Protein 8EPV (pdb70)

Sequence (136 aa):
DTMAMSGKWYLKAMITDRKKPELVTPMTLTVLEGGNLKAETTLLTNGQCKEVELILEKTSEPKKYTTYGGKRVVYIEPTEVKDHYIFYCEGEQARMAKLVGRDPESNEEALENFREFLRAKGFNQEIFSPKQSDTC

Solvent-accessible surface area: 7520 Å² total; per-residue (Å²): 122,64,128,72,22,28,32,108,2,31,6,24,2,20,10,55,61,114,127,71,6,68,21,2,15,34,12,62,1,55,35,63,94,72,19,38,2,37,13,37,20,36,34,49,35,149,66,126,57,64,85,40,122,72,87,4,99,61,49,114,54,118,121,9,22,38,9,68,89,56,46,46,39,4,101,12,23,77,24,142,40,178,49,0,54,4,14,18,27,75,25,87,165,54,59,62,0,44,5,1,0,74,50,71,61,122,44,116,80,0,60,82,32,0,94,86,35,0,120,85,89,58,16,74,79,150,36,80,76,8,61,65,44,100,81,78

Foldseek 3Di:
DLVVPFAWKAFFKKDKQPQDFQEKAIWGWDQDPPRKIWIWIWTQGPNDIDIDIWIWDDDPDPQWTATPVNQKIWGWACFPDPFKIKIWMQGVHIIMITIMGPDRDDDDRSVVRVVVVCVVVVGDPPMDTHHYDNDD

InterPro domains:
  IPR000566 Lipocalin/cytosolic fatty-acid binding domain [PF00061] (32-164)
  IPR002345 Lipocalin [PTHR11430] (4-171)
  IPR002450 von Ebner's gland protein/ Bos/Can allergen [PR01175] (29-43)
  IPR002450 von Ebner's gland protein/ Bos/Can allergen [PR01175] (54-65)
  IPR002450 von Ebner's gland protein/ Bos/Can allergen [PR01175] (67-79)
  IPR002450 von Ebner's gland protein/ Bos/Can allergen [PR01175] (84-101)
  IPR002450 von Ebner's gland protein/ Bos/Can allergen [PR01175] (105-121)
  IPR002450 von Ebner's gland protein/ Bos/Can allergen [PR01175] (133-156)
  IPR012674 Calycin [G3DSA:2.40.128.20] (23-167)
  IPR012674 Calycin [SSF5081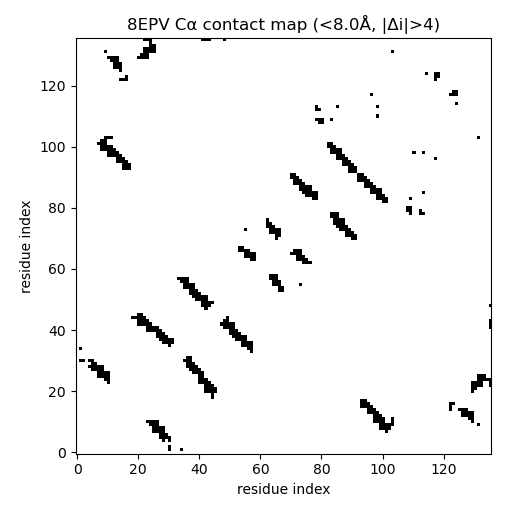4] (26-172)

Nearest PDB structures (foldseek):
  8epv-assembly1_A  TM=1.007E+00  e=1.637E-25  Felis catus
  8epu-assembly1_A  TM=9.547E-01  e=9.154E-18  Canis lupus familiaris
  3eyc-assembly4_D  TM=9.526E-01  e=5.240E-16  Homo sapiens
  3eyc-assembly3_C  TM=9.313E-01  e=3.609E-16  Homo sapiens
  7dru-assembly7_G  TM=9.479E-01  e=1.228E-15  Canis lupus familiaris

Radius of gyration: 14.19 Å; Cα contacts (8 Å, |Δi|>4): 309; chains: 1; bounding box: 36×33×37 Å

B-factor: mean 61.8, std 21.29, range [25.68, 161.58]

Secondary structure (DSSP, 8-state):
--GGG-EEEEEEEEEE-----SEE--EEEEE-GGG-EEEEEEEEETTEEEEEEEEEEE-SSTTEEEETTTTEEEEEEE-SSTTEEEEEEEE--EEEEEEEESS-S--HHHHHHHHHHHHHHT--S--B-PPB-S--

Structure (mmCIF, N/CA/C/O backbone):
data_8EPV
#
_entry.id   8EPV
#
_cell.length_a   85.871
_cell.length_b   85.871
_cell.length_c   40.056
_cell.angle_alpha   90.000
_cell.angle_beta   90.000
_cell.angle_gamma   90.000
#
_symmetry.space_group_name_H-M   'P 43 21 2'
#
loop_
_entity.id
_entity.type
_entity.pdbx_description
1 polymer 'Fel d 7 allergen'
2 non-polymer 'ACETATE ION'
3 non-polymer 1,2-ETHANEDIOL
4 non-polymer 'ZINC ION'
5 water water
#
loop_
_atom_site.group_PDB
_atom_site.id
_atom_site.type_symbol
_atom_site.label_atom_id
_atom_site.label_alt_id
_atom_site.label_comp_id
_atom_site.label_asym_id
_atom_site.label_entity_id
_atom_site.label_seq_id
_atom_site.pdbx_PDB_ins_code
_atom_site.Cartn_x
_atom_site.Cartn_y
_atom_site.Cartn_z
_atom_site.occupancy
_atom_site.B_iso_or_equiv
_atom_site.auth_seq_id
_atom_site.auth_comp_id
_atom_site.auth_asym_id
_atom_site.auth_atom_id
_atom_site.pdbx_PDB_model_num
ATOM 1 N N . ASP A 1 5 ? -12.71296 -18.09521 11.03029 1.000 71.05007 27 ASP A N 1
ATOM 2 C CA . ASP A 1 5 ? -13.77802 -19.00250 10.62309 1.000 71.52058 27 ASP A CA 1
ATOM 3 C C . ASP A 1 5 ? -13.48682 -19.49760 9.21996 1.000 71.56236 27 ASP A C 1
ATOM 4 O O . ASP A 1 5 ? -12.63840 -18.95049 8.51334 1.000 69.61208 27 ASP A O 1
ATOM 8 N N . THR A 1 6 ? -14.18784 -20.55281 8.82254 1.000 80.13374 28 THR A N 1
ATOM 9 C CA . THR A 1 6 ? -13.98657 -21.11192 7.49647 1.000 70.67532 28 THR A CA 1
ATOM 10 C C . THR A 1 6 ? -14.59847 -20.21718 6.42476 1.000 58.01938 28 THR A C 1
ATOM 11 O O . THR A 1 6 ? -13.97620 -19.97017 5.38733 1.000 55.39562 28 THR A O 1
ATOM 22 N N . MET A 1 7 ? -15.80242 -19.69343 6.67748 1.000 49.38379 29 MET A N 1
ATOM 23 C CA . MET A 1 7 ? -16.48626 -18.88770 5.67083 1.000 52.33425 29 MET A CA 1
ATOM 24 C C . MET A 1 7 ? -15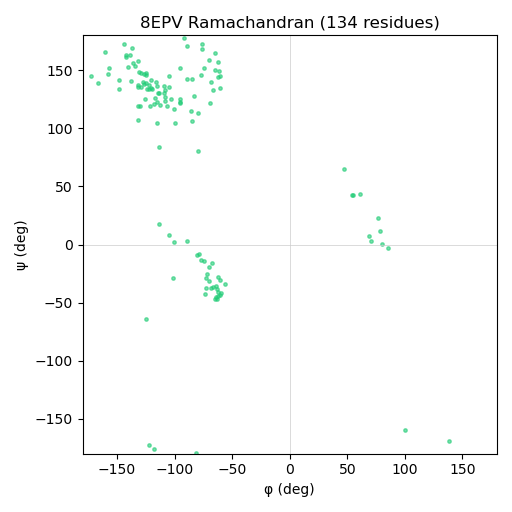.68678 -17.64857 5.29416 1.000 47.43707 29 MET A C 1
ATOM 25 O O . MET A 1 7 ? -15.75763 -17.19272 4.14715 1.000 44.10120 29 MET A O 1
ATOM 39 N N . ALA A 1 8 ? -14.90630 -17.10428 6.23959 1.000 45.47427 30 ALA A N 1
ATOM 40 C CA . ALA A 1 8 ? -14.12074 -15.90513 5.96994 1.000 50.08279 30 ALA A CA 1
ATOM 41 C C . ALA A 1 8 ? -13.19547 -16.08906 4.77936 1.000 46.54183 30 ALA A C 1
ATOM 42 O O . ALA A 1 8 ? -12.95618 -15.13810 4.02709 1.000 40.69723 30 ALA A O 1
ATOM 49 N N . MET A 1 9 ? -12.68332 -17.30497 4.59217 1.000 40.07452 31 MET A N 1
ATOM 50 C CA . MET A 1 9 ? -11.70893 -17.58587 3.55057 1.000 37.66897 31 MET A CA 1
ATOM 51 C C . MET A 1 9 ? -12.32780 -17.70518 2.16699 1.000 39.80002 31 MET A C 1
ATOM 52 O O . MET A 1 9 ? -11.58244 -17.69812 1.18351 1.000 35.65638 31 MET A O 1
ATOM 66 N N . SER A 1 10 ? -13.65184 -17.82549 2.06886 1.000 38.93159 32 SER A N 1
ATOM 67 C CA . SER A 1 10 ? -14.29062 -18.04479 0.77930 1.000 39.18305 32 SER A CA 1
ATOM 68 C C . SER A 1 10 ? -14.07749 -16.83785 -0.12998 1.000 40.61934 32 SER A C 1
ATOM 69 O O . SER A 1 10 ? -13.65445 -15.76170 0.30062 1.000 38.55439 32 SER A O 1
ATOM 77 N N . GLY A 1 11 ? -14.34127 -17.04506 -1.41478 1.000 38.95387 33 GLY A N 1
ATOM 78 C CA . GLY A 1 11 ? -14.23615 -15.99415 -2.40398 1.000 40.62166 33 GLY A CA 1
ATOM 79 C C . GLY A 1 11 ? -12.95967 -16.03696 -3.22280 1.000 39.95507 33 GLY A C 1
ATOM 80 O O . GLY A 1 11 ? -12.26051 -17.04682 -3.32113 1.000 39.62132 33 GLY A O 1
ATOM 84 N N . LYS A 1 12 ? -12.65432 -14.88196 -3.81614 1.000 37.55052 34 LYS A N 1
ATOM 85 C CA . LYS A 1 12 ? -11.59799 -14.75984 -4.80984 1.000 39.03486 34 LYS A CA 1
ATOM 86 C C . LYS A 1 12 ? -10.25265 -14.45446 -4.17275 1.000 37.10189 34 LYS A C 1
ATOM 87 O O . LYS A 1 12 ? -10.15520 -13.67932 -3.21790 1.000 34.50307 34 LYS A O 1
ATOM 106 N N . TRP A 1 13 ? -9.20288 -15.04629 -4.74336 1.000 33.57252 35 TRP A N 1
ATOM 107 C CA . TRP A 1 13 ? -7.84463 -14.83693 -4.28926 1.000 31.92616 35 TRP A CA 1
ATOM 108 C C . TRP A 1 13 ? -6.92643 -14.78186 -5.49786 1.000 32.60181 35 TRP A C 1
ATOM 109 O O . TRP A 1 13 ? -7.27704 -15.23107 -6.59258 1.000 34.95766 35 TRP A O 1
ATOM 130 N N . TYR A 1 14 ? -5.72841 -14.25556 -5.27670 1.000 33.43965 36 TYR A N 1
ATOM 131 C CA . TYR A 1 14 ? -4.69709 -14.17345 -6.29938 1.000 31.38604 36 TYR A CA 1
ATOM 132 C C . TYR A 1 14 ? -3.46361 -14.93012 -5.82809 1.000 37.06844 36 TYR A C 1
ATOM 133 O O . TYR A 1 14 ? -3.05788 -14.81989 -4.66837 1.000 34.98703 36 TYR A O 1
ATOM 151 N N . LEU A 1 15 ? -2.88701 -15.73409 -6.72337 1.000 34.10222 37 LEU A N 1
ATOM 152 C CA . LEU A 1 15 ? -1.66166 -16.47778 -6.44407 1.000 34.62502 37 LEU A CA 1
ATOM 153 C C . LEU A 1 15 ? -0.48306 -15.55155 -6.73495 1.000 39.03310 37 LEU A C 1
ATOM 154 O O . LEU A 1 15 ? -0.17287 -15.28662 -7.90018 1.000 50.78855 37 LEU A O 1
ATOM 170 N N . LYS A 1 16 ? 0.17752 -15.06327 -5.68243 1.000 35.61617 38 LYS A N 1
ATOM 171 C CA . LYS A 1 16 ? 1.11318 -13.94507 -5.81018 1.000 47.32093 38 LYS A CA 1
ATOM 172 C C . LYS A 1 16 ? 2.57927 -14.35774 -5.82208 1.000 45.43718 38 LYS A C 1
ATOM 173 O O . LYS A 1 16 ? 3.39872 -13.64963 -6.41869 1.000 45.20239 38 LYS A O 1
ATOM 192 N N . ALA A 1 17 ? 2.93994 -15.46358 -5.17418 1.000 41.81236 39 ALA A N 1
ATOM 193 C CA . ALA A 1 17 ? 4.32005 -15.92427 -5.15902 1.000 47.96016 39 ALA A CA 1
ATOM 194 C C . ALA A 1 17 ? 4.32959 -17.41323 -4.85085 1.000 50.86819 39 ALA A C 1
ATOM 195 O O . ALA A 1 17 ? 3.48119 -17.90133 -4.10124 1.000 46.15394 39 ALA A O 1
ATOM 202 N N . MET A 1 18 ? 5.30237 -18.12408 -5.44039 1.000 41.34246 40 MET A N 1
ATOM 203 C CA . MET A 1 18 ? 5.41977 -19.57004 -5.32230 1.000 57.45418 40 MET A CA 1
ATOM 204 C C . MET A 1 18 ? 6.87796 -19.98069 -5.17619 1.000 51.33073 40 MET A C 1
ATOM 205 O O . MET A 1 18 ? 7.78047 -19.32255 -5.69886 1.000 44.00079 40 MET A O 1
ATOM 219 N N . ILE A 1 19 ? 7.09865 -21.11656 -4.51820 1.000 46.70638 41 ILE A N 1
ATOM 220 C CA . ILE A 1 19 ? 8.42282 -21.71825 -4.45499 1.000 56.12554 41 ILE A CA 1
ATOM 221 C C . ILE A 1 19 ? 8.24334 -23.20026 -4.17269 1.000 59.99631 41 ILE A C 1
ATOM 222 O O . ILE A 1 19 ? 7.25483 -23.61241 -3.56100 1.000 49.30532 41 ILE A O 1
ATOM 238 N N . THR A 1 20 ? 9.20322 -23.99810 -4.63722 1.000 52.51416 42 THR A N 1
ATOM 239 C CA . THR A 1 20 ? 9.26072 -25.43205 -4.38109 1.000 69.19267 42 THR A CA 1
ATOM 240 C C . THR A 1 20 ? 10.64514 -25.78368 -3.85594 1.000 81.64786 42 THR A C 1
ATOM 241 O O . THR A 1 20 ? 11.64276 -25.16149 -4.22566 1.000 76.55838 42 THR A O 1
ATOM 252 N N . ASP A 1 21 ? 10.69593 -26.79056 -2.97985 1.000 78.62492 43 ASP A N 1
ATOM 253 C CA . ASP A 1 21 ? 11.98039 -27.21720 -2.43064 1.000 81.95159 43 ASP A CA 1
ATOM 254 C C . ASP A 1 21 ? 12.81488 -27.96314 -3.46609 1.000 86.41856 43 ASP A C 1
ATOM 255 O O . ASP A 1 21 ? 14.04893 -27.93985 -3.38989 1.000 86.16365 43 ASP A O 1
ATOM 264 N N . ARG A 1 22 ? 12.16542 -28.62840 -4.42059 1.000 90.27837 44 ARG A N 1
ATOM 265 C CA . ARG A 1 22 ? 12.85090 -29.37837 -5.47194 1.000 93.51102 44 ARG A CA 1
ATOM 266 C C . ARG A 1 22 ? 12.39391 -28.90964 -6.84970 1.000 91.83465 44 ARG A C 1
ATOM 267 O O . ARG A 1 22 ? 13.07230 -28.11956 -7.50424 1.000 89.71559 44 ARG A O 1
ATOM 271 N N . LYS A 1 27 ? 7.67991 -27.13255 -13.93186 1.000 97.61081 49 LYS A N 1
ATOM 272 C CA . LYS A 1 27 ? 6.50134 -26.62990 -14.62916 1.000 101.06890 49 LYS A CA 1
ATOM 273 C C . LYS A 1 27 ? 6.09138 -25.25993 -14.09405 1.000 97.23259 49 LYS A C 1
ATOM 274 O O . LYS A 1 27 ? 5.01872 -25.11011 -13.51038 1.000 88.11720 49 LYS A O 1
ATOM 278 N N . LYS A 1 28 ? 6.94802 -24.26876 -14.30073 1.000 95.13836 50 LYS A N 1
ATOM 279 C CA . LYS A 1 28 ? 6.66101 -22.91877 -13.83570 1.000 83.04006 50 LYS A CA 1
ATOM 280 C C . LYS A 1 28 ? 5.51735 -22.32913 -14.66003 1.000 86.48890 50 LYS A C 1
ATOM 281 O O . LYS A 1 28 ? 5.64353 -22.24825 -15.88912 1.000 95.37428 50 LYS A O 1
ATOM 285 N N . PRO A 1 29 ? 4.39564 -21.91431 -14.05835 1.000 89.76102 51 PRO A N 1
ATOM 286 C CA . PRO A 1 29 ? 3.32198 -21.32465 -14.87373 1.000 87.95548 51 PRO A CA 1
ATOM 287 C C . PRO A 1 29 ? 3.74328 -19.99763 -15.48816 1.000 75.37318 51 PRO A C 1
ATOM 288 O O . PRO A 1 29 ? 4.28452 -19.12143 -14.81062 1.000 69.24855 51 PRO A O 1
ATOM 299 N N . GLU A 1 30 ? 3.47541 -19.85285 -16.78400 1.000 80.93063 52 GLU A N 1
ATOM 300 C CA . GLU A 1 30 ? 3.69268 -18.58088 -17.45330 1.000 81.72799 52 GLU A CA 1
ATOM 301 C C . GLU A 1 30 ? 2.58464 -17.57409 -17.17270 1.000 76.77118 52 GLU A C 1
ATOM 302 O O . GLU A 1 30 ? 2.72512 -16.40911 -17.55693 1.000 74.23238 52 GLU A O 1
ATOM 306 N N . LEU A 1 31 ? 1.50015 -17.99626 -16.52694 1.000 78.15724 53 LEU A N 1
ATOM 307 C CA . LEU A 1 31 ? 0.34612 -17.13850 -16.26730 1.000 70.79791 53 LEU A CA 1
ATOM 308 C C . LEU A 1 31 ? -0.61212 -17.88660 -15.35559 1.000 85.67943 53 LEU A C 1
ATOM 309 O O . LEU A 1 31 ? -0.74491 -19.10865 -15.46136 1.000 81.81128 53 LEU A O 1
ATOM 313 N N . VAL A 1 32 ? -1.27970 -17.14965 -14.46124 1.000 54.49122 54 VAL A N 1
ATOM 314 C CA . VAL A 1 32 ? -2.24597 -17.72476 -13.52855 1.000 54.41872 54 VAL A CA 1
ATOM 315 C C . VAL A 1 32 ? -3.46812 -16.81802 -13.44386 1.000 63.07837 54 VAL A C 1
ATOM 316 O O . VAL A 1 32 ? -3.34641 -15.58800 -13.45509 1.000 57.06857 54 VAL A O 1
ATOM 329 N N . THR A 1 33 ? -4.64393 -17.42828 -13.36403 1.000 54.96748 55 THR A N 1
ATOM 330 C CA . THR A 1 33 ? -5.89795 -16.71654 -13.15330 1.000 55.03197 55 THR A CA 1
ATOM 331 C C . THR A 1 33 ? -6.15502 -16.57742 -11.66215 1.000 49.26250 55 THR A C 1
ATOM 332 O O . THR A 1 33 ? -5.41836 -17.13016 -10.84056 1.000 52.69857 55 THR A O 1
ATOM 343 N N . PRO A 1 34 ? -7.15594 -15.79160 -11.25659 1.000 43.78604 56 PRO A N 1
ATOM 344 C CA . PRO A 1 34 ? -7.49603 -15.73951 -9.83538 1.000 55.74004 56 PRO A CA 1
ATOM 345 C C . PRO A 1 34 ? -7.94340 -17.10955 -9.35193 1.000 51.75008 56 PRO A C 1
ATOM 346 O O . PRO A 1 34 ? -8.33972 -17.98174 -10.14757 1.000 43.51050 56 PRO A O 1
ATOM 357 N N . MET A 1 35 ? -7.82651 -17.32337 -8.04498 1.000 43.20277 57 MET A N 1
ATOM 358 C CA . MET A 1 35 ? -8.24581 -18.56239 -7.40056 1.000 44.58106 57 MET A CA 1
ATOM 359 C C . MET A 1 35 ? -9.55538 -18.31160 -6.65274 1.000 45.93615 57 MET A C 1
ATOM 360 O O . MET A 1 35 ? -9.68813 -17.31854 -5.91977 1.000 45.72323 57 MET A O 1
ATOM 374 N N . THR A 1 36 ? -10.49726 -19.22983 -6.79102 1.000 38.85911 58 THR A N 1
ATOM 375 C CA . THR A 1 36 ? -11.71576 -19.17001 -6.00323 1.000 49.93401 58 THR A CA 1
ATOM 376 C C . THR A 1 36 ? -11.72784 -20.28289 -4.96809 1.000 40.87965 58 THR A C 1
ATOM 377 O O . THR A 1 36 ? -11.46078 -21.44787 -5.28313 1.000 41.53501 58 THR A O 1
ATOM 388 N N . LEU A 1 37 ? -12.00312 -19.89981 -3.72996 1.000 39.57020 59 LEU A N 1
ATOM 389 C CA . LEU A 1 37 ? -12.18321 -20.86772 -2.65573 1.000 39.61682 59 LEU A CA 1
ATOM 390 C C . LEU A 1 37 ? -13.65996 -20.91201 -2.28877 1.000 38.81429 59 LEU A C 1
ATOM 391 O O . LEU A 1 37 ? -14.25498 -19.87911 -1.96050 1.000 47.69460 59 LEU A O 1
ATOM 407 N N . THR A 1 38 ? -14.24673 -22.10315 -2.35424 1.000 40.55390 60 THR A N 1
ATOM 408 C CA . THR A 1 38 ? -15.62943 -22.33342 -1.97132 1.000 39.67331 60 THR A CA 1
ATOM 409 C C . THR A 1 38 ? -15.65043 -23.23228 -0.74520 1.000 44.12844 60 THR A C 1
ATOM 410 O O . THR A 1 38 ? -14.97418 -24.26512 -0.71751 1.000 40.82869 60 THR A O 1
ATOM 421 N N . VAL A 1 39 ? -16.40687 -22.82833 0.26825 1.000 38.74174 61 VAL A N 1
ATOM 422 C CA . VAL A 1 39 ? -16.54990 -23.61122 1.49043 1.000 46.45418 61 VAL A CA 1
ATOM 423 C C . VAL A 1 39 ? -17.66181 -24.62649 1.27527 1.000 48.39564 61 VAL A C 1
ATOM 424 O O . VAL A 1 39 ? -18.82900 -24.25778 1.10499 1.000 44.66932 61 VAL A O 1
ATOM 437 N N . LEU A 1 40 ? -17.30251 -25.90541 1.29119 1.000 42.53262 62 LEU A N 1
ATOM 438 C CA . LEU A 1 40 ? -18.26238 -26.97765 1.10894 1.000 48.13794 62 LEU A CA 1
ATOM 439 C C . LEU A 1 40 ? -18.79240 -27.42461 2.46834 1.000 58.89966 62 LEU A C 1
ATOM 440 O O . LEU A 1 40 ? -18.37583 -26.93039 3.51701 1.000 51.79982 62 LEU A O 1
ATOM 456 N N . GLU A 1 41 ? -19.72320 -28.37382 2.44206 1.000 59.28599 63 GLU A N 1
ATOM 457 C CA . GLU A 1 41 ? -20.30728 -28.88281 3.67550 1.000 60.50095 63 GLU A CA 1
ATOM 458 C C . GLU A 1 41 ? -19.22658 -29.53446 4.52787 1.000 60.33847 63 GLU A C 1
ATOM 459 O O . GLU A 1 41 ? -18.28278 -30.13831 4.00933 1.000 61.97579 63 GLU A O 1
ATOM 463 N N . GLY A 1 42 ? -19.34977 -29.38233 5.84394 1.000 61.00785 64 GLY A N 1
ATOM 464 C CA . GLY A 1 42 ? -18.39304 -29.95901 6.76539 1.000 63.49706 64 GLY A CA 1
ATOM 465 C C . GLY A 1 42 ? -17.08211 -29.21369 6.91345 1.000 63.74109 64 GLY A C 1
ATOM 466 O O . GLY A 1 42 ? -16.14660 -29.75841 7.51390 1.000 67.91415 64 GLY A O 1
ATOM 470 N N . GLY A 1 43 ? -16.97472 -27.99273 6.39323 1.000 61.12124 65 GLY A N 1
ATOM 471 C CA . GLY A 1 43 ? -15.75384 -27.22444 6.49035 1.000 55.78670 65 GLY A CA 1
ATOM 472 C C . GLY A 1 43 ? -14.73047 -27.50933 5.41672 1.000 52.84709 65 GLY A C 1
ATOM 473 O O . GLY A 1 43 ? -13.67262 -26.86810 5.39896 1.000 57.97511 65 GLY A O 1
ATOM 477 N N . ASN A 1 44 ? -15.00783 -28.45550 4.52701 1.000 51.50866 66 ASN A N 1
ATOM 478 C CA . ASN A 1 44 ? -14.09447 -28.73643 3.43545 1.000 55.39428 66 ASN A CA 1
ATOM 479 C C . ASN A 1 44 ? -14.11538 -27.58255 2.43733 1.000 48.26206 66 ASN A C 1
ATOM 480 O O . ASN A 1 44 ? -15.06760 -26.79977 2.36785 1.000 42.59156 66 ASN A O 1
ATOM 491 N N . LEU A 1 45 ? -13.04191 -27.49740 1.65262 1.000 41.19658 67 LEU A N 1
ATOM 492 C CA . LEU A 1 45 ? -12.79375 -26.39245 0.74333 1.000 43.09176 67 LEU A CA 1
ATOM 493 C C . LEU A 1 45 ? -12.58355 -26.91257 -0.67175 1.000 52.19788 67 LEU A C 1
ATOM 494 O O . LEU A 1 45 ? -12.03443 -27.99747 -0.87497 1.000 53.08712 67 LEU A O 1
ATOM 510 N N . LYS A 1 46 ? -13.03636 -26.12279 -1.64555 1.000 45.36536 68 LYS A N 1
ATOM 511 C CA . LYS A 1 46 ? -12.78122 -26.36390 -3.05668 1.000 43.57248 68 LYS A CA 1
ATOM 512 C C . LYS A 1 46 ? -11.96783 -25.19778 -3.59535 1.000 53.34453 68 LYS A C 1
ATOM 513 O O . LYS A 1 46 ? -12.37900 -24.04486 -3.44922 1.000 37.86925 68 LYS A O 1
ATOM 526 N N . ALA A 1 47 ? -10.83517 -25.49860 -4.22205 1.000 42.38199 69 ALA A N 1
ATOM 527 C CA . ALA A 1 47 ? -9.95178 -24.49547 -4.80274 1.000 49.21019 69 ALA A CA 1
ATOM 528 C C . ALA A 1 47 ? -9.92271 -24.68664 -6.31474 1.000 51.58177 69 ALA A C 1
ATOM 529 O O . ALA A 1 47 ? -9.58578 -25.77162 -6.79683 1.000 55.20362 69 ALA A O 1
ATOM 536 N N . GLU A 1 48 ? -10.28343 -23.62881 -7.04563 1.000 45.59156 70 GLU A N 1
ATOM 537 C CA . GLU A 1 48 ? -10.32937 -23.61899 -8.50060 1.000 52.40701 70 GLU A CA 1
ATOM 538 C C . GLU A 1 48 ? -9.41795 -22.51585 -9.01333 1.000 46.92673 70 GLU A C 1
ATOM 539 O O . GLU A 1 48 ? -9.47889 -21.38680 -8.51342 1.000 41.47546 70 GLU A O 1
ATOM 546 N N . THR A 1 49 ? -8.59853 -22.82978 -10.01382 1.000 55.57465 71 THR A N 1
ATOM 547 C CA . THR A 1 49 ? -7.74918 -21.84467 -10.67449 1.000 57.49291 71 THR A CA 1
ATOM 548 C C . THR A 1 49 ? -7.35293 -22.41974 -12.02768 1.000 66.22328 71 THR A C 1
ATOM 549 O O . THR A 1 49 ? -7.51082 -23.61580 -12.28043 1.000 55.38464 71 THR A O 1
ATOM 560 N N . THR A 1 50 ? -6.83269 -21.55172 -12.89712 1.000 52.87425 72 THR A N 1
ATOM 561 C CA . THR A 1 50 ? -6.35345 -21.95677 -14.21238 1.000 66.60016 72 THR A CA 1
ATOM 562 C C . THR A 1 50 ? -4.92569 -21.46847 -14.41036 1.000 68.20698 72 THR A C 1
ATOM 563 O O . THR A 1 50 ? -4.59173 -20.32836 -14.07572 1.000 64.48494 72 THR A O 1
ATOM 574 N N . LEU A 1 51 ? -4.09587 -22.32635 -14.99380 1.000 71.11776 73 LEU A N 1
ATOM 575 C CA . LEU A 1 51 ? -2.67503 -22.05805 -15.14775 1.000 66.64901 73 LEU A CA 1
ATOM 576 C C . LEU A 1 51 ? -2.27392 -22.28013 -16.59699 1.000 74.50299 73 LEU A C 1
ATOM 577 O O . LEU A 1 51 ? -2.68310 -23.26730 -17.21660 1.000 74.99690 73 LEU A O 1
ATOM 593 N N . LEU A 1 52 ? -1.47748 -21.35401 -17.13161 1.000 71.00479 74 LEU A N 1
ATOM 594 C CA . LEU A 1 52 ? -0.92633 -21.47605 -18.48096 1.000 84.39575 74 LEU A CA 1
ATOM 595 C C . LEU A 1 52 ? 0.50587 -21.98171 -18.35382 1.000 100.79535 74 LEU A C 1
ATOM 596 O O . LEU A 1 52 ? 1.41294 -21.23146 -17.98750 1.000 98.23303 74 LEU A O 1
ATOM 612 N N . THR A 1 53 ? 0.69396 -23.26470 -18.66179 1.000 82.81456 75 THR A N 1
ATOM 613 C CA . THR A 1 53 ? 2.00208 -23.90041 -18.70757 1.000 93.24656 75 THR A CA 1
ATOM 614 C C . THR A 1 53 ? 2.18132 -24.52153 -20.08861 1.000 98.00982 75 THR A C 1
ATOM 615 O O . THR A 1 53 ? 1.27415 -25.19380 -20.58494 1.000 100.62101 75 THR A O 1
ATO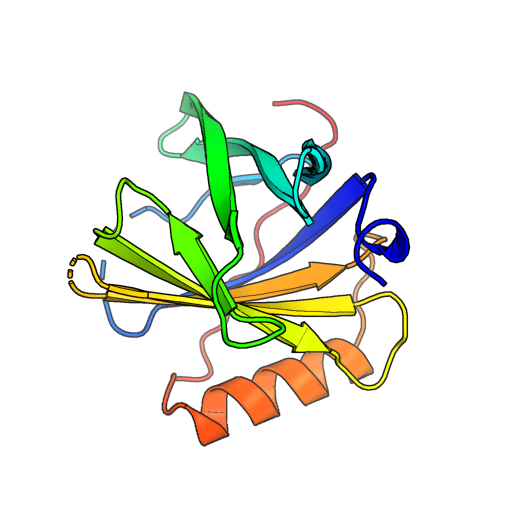M 626 N N . ASN A 1 54 ? 3.34988 -24.29634 -20.69539 1.000 108.36757 76 ASN A N 1
ATOM 627 C CA . ASN A 1 54 ? 3.66814 -24.83143 -22.02454 1.000 111.96130 76 ASN A CA 1
ATOM 628 C C . ASN A 1 54 ? 2.61238 -24.42679 -23.04990 1.000 107.99283 76 ASN A C 1
ATOM 629 O O . ASN A 1 54 ? 2.16303 -25.22699 -23.87851 1.000 108.84780 76 ASN A O 1
ATOM 640 N N . GLY A 1 55 ? 2.18914 -23.16488 -22.98078 1.000 116.20713 77 GLY A N 1
ATOM 641 C CA . GLY A 1 55 ? 1.22641 -22.61221 -23.91422 1.000 106.80984 77 GLY A CA 1
ATOM 642 C C . GLY A 1 55 ? -0.18738 -23.13451 -23.77424 1.000 103.54676 77 GLY A C 1
ATOM 643 O O . GLY A 1 55 ? -1.05899 -22.73280 -24.56672 1.000 93.04099 77 GLY A O 1
ATOM 647 N N . GLN A 1 56 ? -0.45655 -23.99646 -22.79996 1.000 102.84386 78 GLN A N 1
ATOM 648 C CA . GLN A 1 56 ? -1.74329 -24.65573 -22.62605 1.000 103.81503 78 GLN A CA 1
ATOM 649 C C . GLN A 1 56 ? -2.40556 -24.19172 -21.33267 1.000 98.40271 78 GLN A C 1
ATOM 650 O O . GLN A 1 56 ? -1.77886 -24.22345 -20.26808 1.000 94.62709 78 GLN A O 1
ATOM 664 N N . CYS A 1 57 ? -3.67471 -23.78602 -21.41990 1.000 101.14660 79 CYS A N 1
ATOM 665 C CA . CYS A 1 57 ? -4.46003 -23.41006 -20.24544 1.000 100.28683 79 CYS A CA 1
ATOM 666 C C . CYS A 1 57 ? -4.94630 -24.68509 -19.56497 1.000 93.60458 79 CYS A C 1
ATOM 667 O O . CYS A 1 57 ? -5.76251 -25.41534 -20.13935 1.000 94.63470 79 CYS A O 1
ATOM 674 N N . LYS A 1 58 ? -4.45445 -24.96383 -18.35425 1.000 89.62367 80 LYS A N 1
ATOM 675 C CA . LYS A 1 58 ? -4.82171 -26.15783 -17.62287 1.000 84.79091 80 LYS A CA 1
ATOM 676 C C . LYS A 1 58 ? -5.62301 -25.77787 -16.41440 1.000 81.57928 80 LYS A C 1
ATOM 677 O O . LYS A 1 58 ? -5.14762 -25.04566 -15.55779 1.000 78.83787 80 LYS A O 1
ATOM 684 N N . GLU A 1 59 ? -6.85085 -26.27014 -16.33954 1.000 78.56817 81 GLU A N 1
ATOM 685 C CA . GLU A 1 59 ? -7.65814 -26.01818 -15.15605 1.000 68.54459 81 GLU A CA 1
ATOM 686 C C . GLU A 1 59 ? -7.21719 -26.91994 -14.00823 1.000 74.63839 81 GLU A C 1
ATOM 687 O O . GLU A 1 59 ? -6.79607 -28.06287 -14.21336 1.000 78.70470 81 GLU A O 1
ATOM 691 N N . VAL A 1 60 ? -7.31253 -26.38482 -12.79623 1.000 57.66079 82 VAL A N 1
ATOM 692 C CA . VAL A 1 60 ? -6.90058 -27.07658 -11.58341 1.000 63.99349 82 VAL A CA 1
ATOM 693 C C . VAL A 1 60 ? -8.02196 -26.94772 -10.56770 1.000 68.22814 82 VAL A C 1
ATOM 694 O O . VAL A 1 60 ? -8.37495 -25.83075 -10.16861 1.000 63.66635 82 VAL A O 1
ATOM 707 N N . GLU A 1 61 ? -8.57242 -28.08179 -10.14321 1.000 57.59950 83 GLU A N 1
ATOM 708 C CA . GLU A 1 61 ? -9.66279 -28.11492 -9.17650 1.000 59.44438 83 GLU A CA 1
ATOM 709 C C . GLU A 1 61 ? -9.27786 -29.10171 -8.08563 1.000 56.45836 83 GLU A C 1
ATOM 710 O O . GLU A 1 61 ? -9.03077 -30.27968 -8.36465 1.000 64.76655 83 GLU A O 1
ATOM 722 N N . LEU A 1 62 ? -9.18417 -28.60054 -6.85675 1.000 52.68917 84 LEU A N 1
ATOM 723 C CA . LEU A 1 62 ? -8.71526 -29.35630 -5.70996 1.000 53.53741 84 LEU A CA 1
ATOM 724 C C . LEU A 1 62 ? -9.75856 -29.30340 -4.61029 1.000 59.22693 84 LEU A C 1
ATOM 725 O O . LEU A 1 62 ? -10.34063 -28.24350 -4.35604 1.000 51.84467 84 LEU A O 1
ATOM 741 N N . ILE A 1 63 ? -9.97288 -30.43837 -3.95302 1.000 43.94963 85 ILE A N 1
ATOM 742 C CA . ILE A 1 63 ? -10.79308 -30.51841 -2.75248 1.000 51.43705 85 ILE A CA 1
ATOM 743 C C . ILE A 1 63 ? -9.86526 -30.71906 -1.56305 1.000 57.02937 85 ILE A C 1
ATOM 744 O O . ILE A 1 63 ? -9.15998 -31.73089 -1.48039 1.000 56.74967 85 ILE A O 1
ATOM 760 N N . LEU A 1 64 ? -9.90287 -29.77396 -0.63314 1.000 52.95064 86 LEU A N 1
ATOM 761 C CA . LEU A 1 64 ? -9.11107 -29.82963 0.58635 1.000 50.26027 86 LEU A CA 1
ATOM 762 C C . LEU A 1 64 ? -10.02424 -30.29571 1.70900 1.000 49.34633 86 LEU A C 1
ATOM 763 O O . LEU A 1 64 ? -10.97816 -29.59788 2.06953 1.000 48.59052 86 LEU A O 1
ATOM 779 N N . GLU A 1 65 ? -9.71961 -31.45457 2.26394 1.000 53.49160 87 GLU A N 1
ATOM 780 C CA . GLU A 1 65 ? -10.58184 -32.11665 3.22858 1.000 52.25612 87 GLU A CA 1
ATOM 781 C C . GLU A 1 65 ? -10.12401 -31.75838 4.63524 1.000 55.22720 87 GLU A C 1
ATOM 782 O O . GLU A 1 65 ? -8.96972 -32.00108 4.99652 1.000 54.90897 87 GLU A O 1
ATOM 794 N N . LYS A 1 66 ? -11.03563 -31.18250 5.41976 1.000 55.36040 88 LYS A N 1
ATOM 795 C CA . LYS A 1 66 ? -10.72982 -30.81326 6.79452 1.000 58.64652 88 LYS A CA 1
ATOM 796 C C . LYS A 1 66 ? -10.33402 -32.04008 7.60541 1.000 67.31535 88 LYS A C 1
ATOM 797 O O . LYS A 1 66 ? -10.84192 -33.14222 7.37787 1.000 75.45937 88 LYS A O 1
ATOM 804 N N . THR A 1 67 ? -9.40146 -31.84775 8.53278 1.000 68.02171 89 THR A N 1
ATOM 805 C CA . THR A 1 67 ? -8.91164 -32.88454 9.42759 1.000 74.86700 89 THR A CA 1
ATOM 806 C C . THR A 1 67 ? -9.22280 -32.49343 10.86774 1.000 77.76275 89 THR A C 1
ATOM 807 O O . THR A 1 67 ? -9.84486 -31.46254 11.13602 1.000 67.05634 89 THR A O 1
ATOM 818 N N . SER A 1 68 ? -8.74901 -33.32622 11.79854 1.000 71.55303 90 SER A N 1
ATOM 819 C CA . SER A 1 68 ? -8.88415 -33.03808 13.21859 1.000 77.29263 90 SER A CA 1
ATOM 820 C C . SER A 1 68 ? -8.00312 -31.87882 13.66688 1.000 76.46492 90 SER A C 1
ATOM 821 O O . SER A 1 68 ? -8.26457 -31.29576 14.72598 1.000 80.63633 90 SER A O 1
ATOM 825 N N . GLU A 1 69 ? -6.96570 -31.53368 12.89617 1.000 74.44268 91 GLU A N 1
ATOM 826 C CA . GLU A 1 69 ? -6.08374 -30.41944 13.22746 1.000 73.62031 91 GLU A CA 1
ATOM 827 C C . GLU A 1 69 ? -6.53149 -29.16763 12.50560 1.000 73.24673 91 GLU A C 1
ATOM 828 O O . GLU A 1 69 ? -6.60130 -29.18579 11.25965 1.000 64.33886 91 GLU A O 1
ATOM 832 N N . PRO A 1 70 ? -6.85630 -28.06362 13.19068 1.000 78.86013 92 PRO A N 1
ATOM 833 C CA . PRO A 1 70 ? -7.26104 -26.85280 12.46880 1.000 69.73920 92 PRO A CA 1
ATOM 834 C C . PRO A 1 70 ? -6.15174 -26.34765 11.56102 1.000 65.41778 92 PRO A C 1
ATOM 835 O O . PRO A 1 70 ? -4.96553 -26.55435 11.81927 1.000 60.32639 92 PRO A O 1
ATOM 846 N N . LYS A 1 71 ? -6.56560 -25.71488 10.46321 1.000 56.18564 93 LYS A N 1
ATOM 847 C CA . LYS A 1 71 ? -5.69739 -25.13680 9.44458 1.000 64.47060 93 LYS A CA 1
ATOM 848 C C . LYS A 1 71 ? -4.94868 -26.18773 8.63422 1.000 57.74318 93 LYS A C 1
ATOM 849 O O . LYS A 1 71 ? -4.08128 -25.82763 7.82761 1.000 45.50373 93 LYS A O 1
ATOM 868 N N . LYS A 1 72 ? -5.26926 -27.46978 8.82558 1.000 60.42056 94 LYS A N 1
ATOM 869 C CA . LYS A 1 72 ? -4.61444 -28.58471 8.15429 1.000 51.91719 94 LYS A CA 1
ATOM 870 C C . LYS A 1 72 ? -5.65280 -29.34004 7.34105 1.000 56.70024 94 LYS A C 1
ATOM 871 O O . LYS A 1 72 ? -6.75442 -29.61124 7.83080 1.000 57.83104 94 LYS A O 1
ATOM 875 N N . TYR A 1 73 ? -5.30053 -29.65811 6.09786 1.000 49.98055 95 TYR A N 1
ATOM 876 C CA . TYR A 1 73 ? -6.20100 -30.30343 5.15952 1.000 54.65935 95 TYR A CA 1
ATOM 877 C C . TYR A 1 73 ? -5.42825 -31.36934 4.39815 1.000 59.34302 95 TYR A C 1
ATOM 878 O O . TYR A 1 73 ? -4.19426 -31.37107 4.37735 1.000 58.94284 95 TYR A O 1
ATOM 896 N N . THR A 1 74 ? -6.17445 -32.27459 3.77174 1.000 55.20252 96 THR A N 1
ATOM 897 C CA . THR A 1 74 ? -5.61178 -33.30056 2.90550 1.000 58.55529 96 THR A CA 1
ATOM 898 C C . THR A 1 74 ? -6.30367 -33.23588 1.55094 1.000 52.23895 96 THR A C 1
ATOM 899 O O . THR A 1 74 ? -7.48781 -32.90116 1.45667 1.000 54.93216 96 THR A O 1
ATOM 910 N N . THR A 1 75 ? -5.54528 -33.54583 0.50248 1.000 55.22674 97 THR A N 1
ATOM 911 C CA . THR A 1 75 ? -6.04917 -33.51911 -0.86319 1.000 63.25838 97 THR A CA 1
ATOM 912 C C . THR A 1 75 ? -5.40242 -34.65706 -1.65048 1.000 70.17681 97 THR A C 1
ATOM 913 O O . THR A 1 75 ? -4.49695 -35.33880 -1.16498 1.000 66.37356 97 THR A O 1
ATOM 924 N N . TYR A 1 76 ? -5.88718 -34.85232 -2.88014 1.000 76.03958 98 TYR A N 1
ATOM 925 C CA . TYR A 1 76 ? -5.46548 -35.96332 -3.74128 1.000 76.52847 98 TYR A CA 1
ATOM 926 C C . TYR A 1 76 ? -5.62871 -37.30327 -3.02102 1.000 71.38498 98 TYR A C 1
ATOM 927 O O . TYR A 1 76 ? -4.76555 -38.18209 -3.08447 1.000 72.73980 98 TYR A O 1
ATOM 931 N N . GLY A 1 77 ? -6.75423 -37.45645 -2.33027 1.000 68.11783 99 GLY A N 1
ATOM 932 C CA . GLY A 1 77 ? -7.03850 -38.70343 -1.63993 1.000 76.27364 99 GLY A CA 1
ATOM 933 C C . GLY A 1 77 ? -6.01973 -39.04007 -0.57455 1.000 75.75060 99 GLY A C 1
ATOM 934 O O . GLY A 1 77 ? -5.58740 -40.19396 -0.47270 1.000 77.54039 99 GLY A O 1
ATOM 938 N N . GLY A 1 78 ? -5.61344 -38.04888 0.21606 1.000 72.87760 100 GLY A N 1
ATOM 939 C CA . GLY A 1 78 ? -4.62473 -38.25654 1.25045 1.000 76.03615 100 GLY A CA 1
ATOM 940 C C . GLY A 1 78 ? -3.19103 -38.28127 0.77352 1.000 61.82215 100 GLY A C 1
ATOM 941 O O . GLY A 1 78 ? -2.28545 -38.46196 1.59796 1.000 65.39253 100 GLY A O 1
ATOM 945 N N . LYS A 1 79 ? -2.95191 -38.10037 -0.52766 1.000 74.38827 101 LYS A N 1
ATOM 946 C CA . LYS A 1 79 ? -1.58725 -38.10212 -1.04254 1.000 72.51435 101 LYS A CA 1
ATOM 947 C C . LYS A 1 79 ? -0.82128 -36.84790 -0.65219 1.000 79.41046 101 LYS A C 1
ATOM 948 O O . LYS A 1 79 ? 0.41277 -36.87961 -0.59398 1.000 77.93233 101 LYS A O 1
ATOM 952 N N . ARG A 1 80 ? -1.52236 -35.74003 -0.39086 1.000 71.29047 102 ARG A N 1
ATOM 953 C CA . ARG A 1 80 ? -0.91342 -34.46485 -0.04441 1.000 62.44031 102 ARG A CA 1
ATOM 954 C C . ARG A 1 80 ? -1.58275 -33.89685 1.19796 1.000 65.96467 102 ARG A C 1
ATOM 955 O O . ARG A 1 80 ? -2.77354 -34.12209 1.43375 1.000 54.70611 102 ARG A O 1
ATOM 965 N N . VAL A 1 81 ? -0.80440 -33.15958 1.98736 1.000 54.37551 103 VAL A N 1
ATOM 966 C CA . VAL A 1 81 ? -1.30985 -32.38656 3.11460 1.000 58.45914 103 VAL A CA 1
ATOM 967 C C . VAL A 1 81 ? -1.05737 -30.91554 2.81826 1.000 58.92096 103 VAL A C 1
ATOM 968 O O . VAL A 1 81 ? -0.00581 -30.55537 2.27153 1.000 56.46513 103 VAL A O 1
ATOM 981 N N . VAL A 1 82 ? -2.02735 -30.07572 3.15779 1.000 56.23394 104 VAL A N 1
ATOM 982 C CA . VAL A 1 82 ? -1.97284 -28.64574 2.89258 1.000 46.27918 104 VAL A CA 1
ATOM 983 C C . VAL A 1 82 ? -2.21015 -27.92864 4.20865 1.000 45.73714 104 VAL A C 1
ATOM 984 O O . VAL A 1 82 ? -3.19664 -28.20478 4.89832 1.000 50.77702 104 VAL A O 1
ATOM 997 N N . TYR A 1 83 ? -1.28211 -27.04838 4.57494 1.000 42.24843 105 TYR A N 1
ATOM 998 C CA . TYR A 1 83 ? -1.42757 -26.16528 5.71693 1.000 44.70624 105 TYR A CA 1
ATOM 999 C C . TYR A 1 83 ? -1.73321 -24.75741 5.22796 1.000 44.72764 105 TYR A C 1
ATOM 1000 O O . TYR A 1 83 ? -1.22398 -24.33141 4.18558 1.000 35.98085 105 TYR A O 1
ATOM 1018 N N . ILE A 1 84 ? -2.56189 -24.04050 5.98042 1.000 42.29497 106 ILE A N 1
ATOM 1019 C CA . ILE A 1 84 ? -2.92039 -22.65762 5.68848 1.000 42.36595 106 ILE A CA 1
ATOM 1020 C C . ILE A 1 84 ? -2.51379 -21.83638 6.90512 1.000 48.66558 106 ILE A C 1
ATOM 1021 O O . ILE A 1 84 ? -3.01402 -22.07536 8.01047 1.000 43.59989 106 ILE A O 1
ATOM 1037 N N . GLU A 1 85 ? -1.61314 -20.87020 6.69842 1.000 33.39173 107 GLU A N 1
ATOM 1038 C CA . GLU A 1 85 ? -1.06564 -20.03995 7.76397 1.000 35.64484 107 GLU A CA 1
ATOM 1039 C C . GLU A 1 85 ? -1.34116 -18.56905 7.47697 1.000 37.87804 107 GLU A C 1
ATOM 1040 O O . GLU A 1 85 ? -1.20100 -18.12815 6.33183 1.000 30.69697 107 GLU A O 1
ATOM 1044 N N . PRO A 1 86 ? -1.74269 -17.77902 8.47814 1.000 32.49597 108 PRO A N 1
ATOM 1045 C CA . PRO A 1 86 ? -1.94917 -16.34810 8.23810 1.000 38.38896 108 PRO A CA 1
ATOM 1046 C C . PRO A 1 86 ? -0.62038 -15.609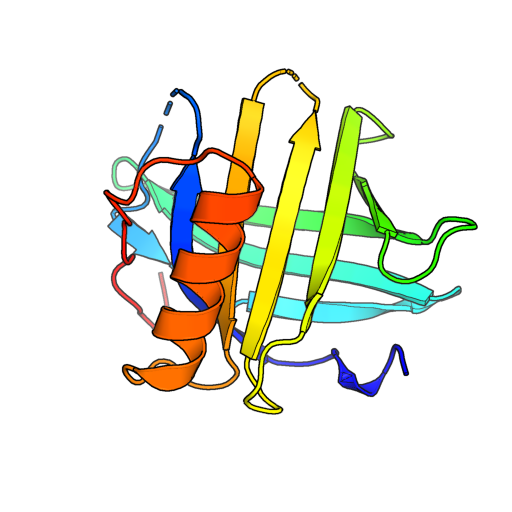80 8.16815 1.000 32.41769 108 PRO A C 1
ATOM 1047 O O . PRO A 1 86 ? 0.44991 -16.16253 8.42052 1.000 36.70903 108 PRO A O 1
ATOM 1058 N N . THR A 1 87 ? -0.71690 -14.33887 7.80506 1.000 34.88110 109 THR A N 1
ATOM 1059 C CA . THR A 1 87 ? 0.38090 -13.38761 7.83224 1.000 33.45318 109 THR A CA 1
ATOM 1060 C C . THR A 1 87 ? -0.03279 -12.21760 8.73136 1.000 37.69474 109 THR A C 1
ATOM 1061 O O . THR A 1 87 ? -1.08336 -12.25176 9.37705 1.000 42.85747 109 THR A O 1
ATOM 1072 N N . GLU A 1 88 ? 0.79199 -11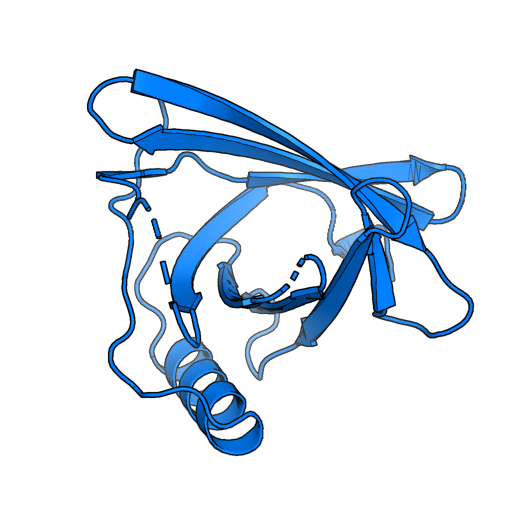.16841 8.74570 1.000 36.41397 110 GLU A N 1
ATOM 1073 C CA . GLU A 1 88 ? 0.50823 -9.97938 9.54175 1.000 41.40122 110 GLU A CA 1
ATOM 1074 C C . GLU A 1 88 ? -0.49341 -9.04169 8.88028 1.000 39.07290 110 GLU A C 1
ATOM 1075 O O . GLU A 1 88 ? -0.94420 -8.09371 9.53546 1.000 41.15161 110 GLU A O 1
ATOM 1087 N N . VAL A 1 89 ? -0.85818 -9.27392 7.61755 1.000 37.61593 111 VAL A N 1
ATOM 1088 C CA . VAL A 1 89 ? -1.90879 -8.52024 6.93614 1.000 43.71549 111 VAL A CA 1
ATOM 1089 C C . VAL A 1 89 ? -3.11470 -9.43454 6.75303 1.000 38.37720 111 VAL A C 1
ATOM 1090 O O . VAL A 1 89 ? -2.97468 -10.60355 6.37508 1.000 35.09882 111 VAL A O 1
ATOM 1103 N N . LYS A 1 90 ? -4.30865 -8.89078 7.02074 1.000 38.29357 112 LYS A N 1
ATOM 1104 C CA . LYS A 1 90 ? -5.50637 -9.71103 7.16761 1.000 37.83282 112 LYS A CA 1
ATOM 1105 C C . LYS A 1 90 ? -5.95106 -10.38129 5.87398 1.000 36.15857 112 LYS A C 1
ATOM 1106 O O . LYS A 1 90 ? -6.75080 -11.32346 5.93761 1.000 39.28720 112 LYS A O 1
ATOM 1121 N N . ASP A 1 91 ? -5.45991 -9.93531 4.71961 1.000 35.73766 113 ASP A N 1
ATOM 1122 C CA . ASP A 1 91 ? -5.96463 -10.40258 3.43699 1.000 34.75851 113 ASP A CA 1
ATOM 1123 C C . ASP A 1 91 ? -4.92796 -11.19944 2.65042 1.000 33.08383 113 ASP A C 1
ATOM 1124 O O . ASP A 1 91 ? -5.09471 -11.36762 1.43654 1.000 32.72206 113 ASP A O 1
ATOM 1133 N N . HIS A 1 92 ? -3.86742 -11.68812 3.31579 1.000 33.89042 114 HIS A N 1
ATOM 1134 C CA . HIS A 1 92 ? -2.86361 -12.56496 2.71424 1.000 28.58611 114 HIS A CA 1
ATOM 1135 C C . HIS A 1 92 ? -2.60975 -13.77580 3.60722 1.000 30.95644 114 HIS A C 1
ATOM 1136 O O . HIS A 1 92 ? -2.49399 -13.64062 4.83213 1.000 31.12183 114 HIS A O 1
ATOM 1150 N N . TYR A 1 93 ? -2.50189 -14.95185 2.98529 1.000 29.27788 115 TYR A N 1
ATOM 1151 C CA . TYR A 1 93 ? -2.30215 -16.21172 3.69231 1.000 28.98775 115 TYR A CA 1
ATOM 1152 C C . TYR A 1 93 ? -1.23842 -17.03956 2.98072 1.000 31.02665 115 TYR A C 1
ATOM 1153 O O . TYR A 1 93 ? -1.00223 -16.88265 1.78155 1.000 32.59129 115 TYR A O 1
ATOM 1171 N N . ILE A 1 94 ? -0.60873 -17.94233 3.73142 1.000 31.57812 116 ILE A N 1
ATOM 1172 C CA . ILE A 1 94 ? 0.42014 -18.83016 3.20986 1.000 40.56134 116 ILE A CA 1
ATOM 1173 C C . ILE A 1 94 ? -0.14559 -20.24729 3.13640 1.000 32.67789 116 ILE A C 1
ATOM 1174 O O . ILE A 1 94 ? -0.69384 -20.75730 4.11681 1.000 33.28430 116 ILE A O 1
ATOM 1190 N N . PHE A 1 95 ? -0.03622 -20.85341 1.95440 1.000 32.79978 117 PHE A N 1
ATOM 1191 C CA . PHE A 1 95 ? -0.37904 -22.25451 1.74679 1.000 36.70682 117 PHE A CA 1
ATOM 1192 C C . PHE A 1 95 ? 0.91709 -23.04323 1.67004 1.000 44.80646 117 PHE A C 1
ATOM 1193 O O . PHE A 1 95 ? 1.78649 -22.72813 0.84844 1.000 44.63352 117 PHE A O 1
ATOM 1210 N N . TYR A 1 96 ? 1.04087 -24.06010 2.51308 1.000 42.5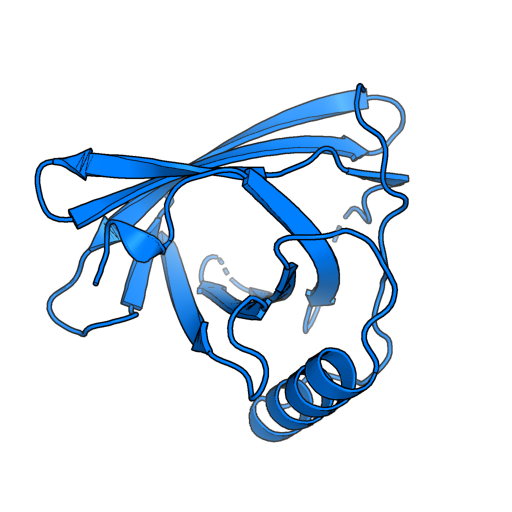6444 118 TYR A N 1
ATOM 1211 C CA . TYR A 1 96 ? 2.19709 -24.94583 2.53344 1.000 56.82506 118 TYR A CA 1
ATOM 1212 C C . TYR A 1 96 ? 1.70719 -26.34699 2.19592 1.000 53.33611 118 TYR A C 1
ATOM 1213 O O . TYR A 1 96 ? 0.83175 -26.88010 2.88155 1.000 47.29856 118 TYR A O 1
ATOM 1231 N N . CYS A 1 97 ? 2.25962 -26.92099 1.12163 1.000 52.66683 119 CYS A N 1
ATOM 1232 C CA . CYS A 1 97 ? 1.86958 -28.22214 0.59804 1.000 56.32439 119 CYS A CA 1
ATOM 1233 C C . CYS A 1 97 ? 3.02188 -29.20986 0.71441 1.000 58.67435 119 CYS A C 1
ATOM 1234 O O . CYS A 1 97 ? 4.16760 -28.87764 0.39963 1.000 50.35353 119 CYS A O 1
ATOM 1242 N N . GLU A 1 98 ? 2.70943 -30.42988 1.14176 1.000 50.80840 120 GLU A N 1
ATOM 1243 C CA . GLU A 1 98 ? 3.72183 -31.44662 1.39922 1.000 67.54209 120 GLU A CA 1
ATOM 1244 C C . GLU A 1 98 ? 3.12694 -32.81179 1.09777 1.000 66.10447 120 GLU A C 1
ATOM 1245 O O . GLU A 1 98 ? 2.00528 -33.10000 1.51953 1.000 67.99915 120 GLU A O 1
ATOM 1257 N N . GLY A 1 99 ? 3.87066 -33.64071 0.37239 1.000 73.61859 121 GLY A N 1
ATOM 1258 C CA . GLY A 1 99 ? 3.48680 -35.00883 0.11580 1.000 76.94698 121 GLY A CA 1
ATOM 1259 C C . GLY A 1 99 ? 3.76396 -35.38394 -1.32133 1.000 85.02026 121 GLY A C 1
ATOM 1260 O O . GLY A 1 99 ? 4.41831 -34.65188 -2.06485 1.000 82.38616 121 GLY A O 1
ATOM 1264 N N . GLU A 1 100 ? 3.25096 -36.54310 -1.72186 1.000 83.22398 122 GLU A N 1
ATOM 1265 C CA . GLU A 1 100 ? 3.44219 -37.03822 -3.07693 1.000 87.67898 122 GLU A CA 1
ATOM 1266 C C . GLU A 1 100 ? 2.42743 -36.42357 -4.03734 1.000 84.35277 122 GLU A C 1
ATOM 1267 O O . GLU A 1 100 ? 2.73575 -35.46958 -4.75166 1.000 81.96254 122 GLU A O 1
ATOM 1271 N N . GLN A 1 105 ? 6.84447 -36.75257 -4.09217 1.000 78.92278 127 GLN A N 1
ATOM 1272 C CA . GLN A 1 105 ? 7.25125 -36.33332 -2.75348 1.000 85.92828 127 GLN A CA 1
ATOM 1273 C C . GLN A 1 105 ? 8.02991 -35.01615 -2.80314 1.000 71.49905 127 GLN A C 1
ATOM 1274 O O . GLN A 1 105 ? 9.26191 -35.01187 -2.81294 1.000 75.71901 127 GLN A O 1
ATOM 1284 N N . ALA A 1 106 ? 7.29464 -33.90132 -2.82880 1.000 74.90406 128 ALA A N 1
ATOM 1285 C CA . ALA A 1 106 ? 7.87027 -32.57020 -2.93933 1.000 68.43860 128 ALA A CA 1
ATOM 1286 C C . ALA A 1 106 ? 7.16469 -31.63524 -1.96399 1.000 63.31937 128 ALA A C 1
ATOM 1287 O O . ALA A 1 106 ? 6.13815 -31.98140 -1.37228 1.000 64.30081 128 ALA A O 1
ATOM 1294 N N . ARG A 1 107 ? 7.73653 -30.44709 -1.80250 1.000 52.73304 129 ARG A N 1
ATOM 1295 C CA . ARG A 1 107 ? 7.18383 -29.40012 -0.95927 1.000 52.53532 129 ARG A CA 1
ATOM 1296 C C . ARG A 1 107 ? 7.00301 -28.13226 -1.78330 1.000 57.23184 129 ARG A C 1
ATOM 1297 O O . ARG A 1 107 ? 7.77535 -27.85719 -2.70583 1.000 62.91591 129 ARG A O 1
ATOM 1318 N N . MET A 1 108 ? 5.97507 -27.36545 -1.43272 1.000 50.32313 130 MET A N 1
ATOM 1319 C CA . MET A 1 108 ? 5.63432 -26.15661 -2.15965 1.000 48.81527 130 MET A CA 1
ATOM 1320 C C . MET A 1 108 ? 5.03473 -25.16363 -1.17938 1.000 45.20430 130 MET A C 1
ATOM 1321 O O . MET A 1 108 ? 4.29240 -25.55669 -0.27785 1.000 43.63580 130 MET A O 1
ATOM 1335 N N . ALA A 1 109 ? 5.36932 -23.88258 -1.35675 1.000 46.25617 131 ALA A N 1
ATOM 1336 C CA . ALA A 1 109 ? 4.77056 -22.79162 -0.60249 1.000 41.93411 131 ALA A CA 1
ATOM 1337 C C . ALA A 1 109 ? 4.23570 -21.73886 -1.56527 1.000 48.98741 131 ALA A C 1
ATOM 1338 O O . ALA A 1 109 ? 4.87898 -21.42683 -2.57272 1.000 43.32419 131 ALA A O 1
ATOM 1345 N N . LYS A 1 110 ? 3.05279 -21.19709 -1.24257 1.000 37.53388 132 LYS A N 1
ATOM 1346 C CA . LYS A 1 110 ? 2.37704 -20.18834 -2.04625 1.000 43.82360 132 LYS A CA 1
ATOM 1347 C C . LYS A 1 110 ? 1.91635 -19.04234 -1.15609 1.000 32.62685 132 LYS A C 1
ATOM 1348 O O . LYS A 1 110 ? 1.35010 -19.26534 -0.08069 1.000 34.79844 132 LYS A O 1
ATOM 1367 N N . LEU A 1 111 ? 2.14278 -17.82534 -1.61738 1.000 33.70157 133 LEU A N 1
ATOM 1368 C CA . LEU A 1 111 ? 1.54390 -16.64341 -1.02213 1.000 33.31104 133 LEU A CA 1
ATOM 1369 C C . LEU A 1 111 ? 0.29330 -16.32879 -1.83036 1.000 27.03709 133 LEU A C 1
ATOM 1370 O O . LEU A 1 111 ? 0.37247 -16.18791 -3.05543 1.000 32.09742 133 LEU A O 1
ATOM 1386 N N . VAL A 1 112 ? -0.84728 -16.23196 -1.15363 1.000 27.33843 134 VAL A N 1
ATOM 1387 C CA . VAL A 1 112 ? -2.10378 -15.84632 -1.77986 1.000 32.23696 134 VAL A CA 1
ATOM 1388 C C . VAL A 1 112 ? -2.61662 -14.58536 -1.10068 1.000 31.86551 134 VAL A C 1
ATOM 1389 O O . VAL A 1 112 ? -2.51886 -14.44719 0.12224 1.000 37.26380 134 VAL A O 1
ATOM 1402 N N . GLY A 1 113 ? -3.18135 -13.68058 -1.90242 1.000 31.87985 135 GLY A N 1
ATOM 1403 C CA . GLY A 1 113 ? -3.76228 -12.46465 -1.37519 1.000 28.64088 135 GLY A CA 1
ATOM 1404 C C . GLY A 1 113 ? -5.02785 -12.08903 -2.11741 1.000 29.50525 135 GLY A C 1
ATOM 1405 O O . GLY A 1 113 ? -5.27648 -12.52022 -3.24720 1.000 29.96057 135 GLY A O 1
ATOM 1409 N N . ARG A 1 114 ? -5.81562 -11.23713 -1.46301 1.000 31.13244 136 ARG A N 1
ATOM 1410 C CA . ARG A 1 114 ? -7.10306 -10.80749 -1.99622 1.000 30.03163 136 ARG A CA 1
ATOM 1411 C C . ARG A 1 114 ? -6.97603 -9.81659 -3.14142 1.000 34.09447 136 ARG A C 1
ATOM 1412 O O . ARG A 1 114 ? -7.96854 -9.58590 -3.83981 1.000 34.29229 136 ARG A O 1
ATOM 1433 N N . ASP A 1 115 ? -5.80730 -9.23135 -3.34725 1.000 37.06655 137 ASP A N 1
ATOM 1434 C CA . ASP A 1 115 ? -5.52322 -8.33242 -4.45454 1.000 33.71396 137 ASP A CA 1
ATOM 1435 C C . ASP A 1 115 ? -4.22054 -8.76520 -5.10534 1.000 30.74006 137 ASP A C 1
ATOM 1436 O O . ASP A 1 115 ? -3.40098 -9.43994 -4.47279 1.000 36.70642 137 ASP A O 1
ATOM 1445 N N . PRO A 1 116 ? -3.99744 -8.40130 -6.36952 1.000 32.93905 138 PRO A N 1
ATOM 1446 C CA . PRO A 1 116 ? -2.74679 -8.77710 -7.04329 1.000 41.68595 138 PRO A CA 1
ATOM 1447 C C . PRO A 1 116 ? -1.60292 -7.78782 -6.89515 1.000 45.25645 138 PRO A C 1
ATOM 1448 O O . PRO A 1 116 ? -0.55127 -7.99965 -7.51181 1.000 44.18856 138 PRO A O 1
ATOM 1459 N N . GLU A 1 117 ? -1.77567 -6.71177 -6.13017 1.000 44.19435 139 GLU A N 1
ATOM 1460 C CA . GLU A 1 117 ? -0.74284 -5.69152 -6.02696 1.000 50.20227 139 GLU A CA 1
ATOM 1461 C C . GLU A 1 117 ? 0.41384 -6.17916 -5.16165 1.000 44.85014 139 GLU A C 1
ATOM 1462 O O . GLU A 1 117 ? 0.24161 -7.00009 -4.25744 1.000 33.71200 139 GLU A O 1
ATOM 1466 N N . SER A 1 118 ? 1.60553 -5.65992 -5.44448 1.000 47.30754 140 SER A N 1
ATOM 1467 C CA . SER A 1 118 ? 2.77513 -6.01556 -4.65320 1.000 44.52663 140 SER A CA 1
ATOM 1468 C C . SER A 1 118 ? 2.56498 -5.60943 -3.20011 1.000 39.19334 140 SER A C 1
ATOM 1469 O O . SER A 1 118 ? 2.08791 -4.50751 -2.91493 1.000 49.51688 140 SER A O 1
ATOM 1477 N N . ASN A 1 119 ? 2.90678 -6.51425 -2.28122 1.000 39.44834 141 ASN A N 1
ATOM 1478 C CA . ASN A 1 119 ? 2.71066 -6.30912 -0.84812 1.000 36.86515 141 ASN A CA 1
ATOM 1479 C C . ASN A 1 119 ? 4.00621 -6.66974 -0.13292 1.000 43.67774 141 ASN A C 1
ATOM 1480 O O . ASN A 1 119 ? 4.34056 -7.85165 -0.00799 1.000 34.06225 141 ASN A O 1
ATOM 1491 N N . GLU A 1 120 ? 4.72129 -5.64852 0.34350 1.000 42.10305 142 GLU A N 1
ATOM 1492 C CA . GLU A 1 120 ? 6.02275 -5.87415 0.97268 1.000 42.41320 142 GLU A CA 1
ATOM 1493 C C . GLU A 1 120 ? 5.88076 -6.67703 2.26087 1.000 39.22826 142 GLU A C 1
ATOM 1494 O O . GLU A 1 120 ? 6.62413 -7.63783 2.48850 1.000 37.77714 142 GLU A O 1
ATOM 1506 N N . GLU A 1 121 ? 4.93523 -6.29414 3.12244 1.000 38.66383 143 GLU A N 1
ATOM 1507 C CA . GLU A 1 121 ? 4.88723 -6.87699 4.46054 1.000 36.89273 143 GLU A CA 1
ATOM 1508 C C . GLU A 1 121 ? 4.40054 -8.32411 4.42803 1.000 36.02339 143 GLU A C 1
ATOM 1509 O O . GLU A 1 121 ? 4.89922 -9.16590 5.18480 1.000 35.51489 143 GLU A O 1
ATOM 1521 N N . ALA A 1 122 ? 3.44205 -8.64343 3.55168 1.000 32.57490 144 ALA A N 1
ATOM 1522 C CA . ALA A 1 122 ? 3.10422 -10.04353 3.33407 1.000 32.57514 144 ALA A CA 1
ATOM 1523 C C . ALA A 1 122 ? 4.28501 -10.80133 2.74040 1.000 34.27879 144 ALA A C 1
ATOM 1524 O O . ALA A 1 122 ? 4.49147 -11.98125 3.04340 1.000 31.79724 144 ALA A O 1
ATOM 1531 N N . LEU A 1 123 ? 5.06330 -10.14926 1.87881 1.000 31.86050 145 LEU A N 1
ATOM 1532 C CA . LEU A 1 123 ? 6.22108 -10.82407 1.30514 1.000 34.50306 145 LEU A CA 1
ATOM 1533 C C . LEU A 1 123 ? 7.28483 -11.07270 2.36448 1.000 32.00125 145 LEU A C 1
ATOM 1534 O O . LEU A 1 123 ? 7.93706 -12.12155 2.36019 1.000 38.86439 145 LEU A O 1
ATOM 1550 N N . GLU A 1 124 ? 7.46221 -10.11855 3.28725 1.000 33.31951 146 GLU A N 1
ATOM 1551 C CA . GLU A 1 124 ? 8.39397 -10.30120 4.39467 1.000 33.75737 146 GLU A CA 1
ATOM 1552 C C . GLU A 1 124 ? 8.00180 -11.49919 5.25207 1.000 35.44410 146 GLU A C 1
ATOM 1553 O O . GLU A 1 124 ? 8.86024 -12.29495 5.65061 1.000 33.08505 146 GLU A O 1
ATOM 1565 N N . ASN A 1 125 ? 6.70802 -11.64445 5.54493 1.000 30.03248 147 ASN A N 1
ATOM 1566 C CA . ASN A 1 125 ? 6.25078 -12.80346 6.30636 1.000 39.98841 147 ASN A CA 1
ATOM 1567 C C . ASN A 1 125 ? 6.43756 -14.09251 5.51739 1.000 35.12655 147 ASN A C 1
ATOM 1568 O O . ASN A 1 125 ? 6.74717 -15.14238 6.09332 1.000 32.26243 147 ASN A O 1
ATOM 1579 N N . PHE A 1 126 ? 6.23669 -14.03872 4.19752 1.000 27.22027 148 PHE A N 1
ATOM 1580 C CA . PHE A 1 126 ? 6.42843 -15.22877 3.37453 1.000 29.43920 148 PHE A CA 1
ATOM 1581 C C . PHE A 1 126 ? 7.88056 -15.68844 3.41265 1.000 30.61211 148 PHE A C 1
ATOM 1582 O O . PHE A 1 126 ? 8.16296 -16.87135 3.62661 1.000 38.05120 148 PHE A O 1
ATOM 1599 N N . ARG A 1 127 ? 8.82124 -14.75224 3.24793 1.000 33.65866 149 ARG A N 1
ATOM 1600 C CA . ARG A 1 127 ? 10.23934 -15.10492 3.28705 1.000 45.10646 149 ARG A CA 1
ATOM 1601 C C . ARG A 1 127 ? 10.64035 -15.64466 4.65385 1.000 37.40045 149 ARG A C 1
ATOM 1602 O O . ARG A 1 127 ? 11.45862 -16.56847 4.74543 1.000 34.80467 149 ARG A O 1
ATOM 1623 N N . GLU A 1 128 ? 10.10192 -15.07266 5.73013 1.000 28.75727 150 GLU A N 1
ATOM 1624 C CA . GLU A 1 128 ? 10.35491 -15.62444 7.06004 1.000 28.58347 150 GLU A CA 1
ATOM 1625 C C . GLU A 1 128 ? 9.81430 -17.04755 7.16856 1.000 38.97286 150 GLU A C 1
ATOM 1626 O O . GLU A 1 128 ? 10.47187 -17.93033 7.73224 1.000 33.73412 150 GLU A O 1
ATOM 1633 N N . PHE A 1 129 ? 8.62499 -17.29489 6.60836 1.000 32.41707 151 PHE A N 1
ATOM 1634 C CA . PHE A 1 129 ? 8.07330 -18.64601 6.61488 1.000 31.46871 151 PHE A CA 1
ATOM 1635 C C . PHE A 1 129 ? 8.96602 -19.60490 5.84541 1.000 37.55426 151 PHE A C 1
ATOM 1636 O O . PHE A 1 129 ? 9.23958 -20.71678 6.31137 1.000 32.86992 151 PHE A O 1
ATOM 1653 N N . LEU A 1 130 ? 9.44617 -19.18193 4.67305 1.000 30.50824 152 LEU A N 1
ATOM 1654 C CA . LEU A 1 130 ? 10.32684 -20.02983 3.87458 1.000 39.05236 152 LEU A CA 1
ATOM 1655 C C . LEU A 1 130 ? 11.59442 -20.39645 4.64080 1.000 46.81753 152 LEU A C 1
ATOM 1656 O O . LEU A 1 130 ? 12.05464 -21.54135 4.57364 1.000 37.31006 152 LEU A O 1
ATOM 1672 N N . ARG A 1 131 ? 12.17667 -19.43823 5.36331 1.000 36.51612 153 ARG A N 1
ATOM 1673 C CA . ARG A 1 131 ? 13.39623 -19.71886 6.11855 1.000 41.19612 153 ARG A CA 1
ATOM 1674 C C . ARG A 1 131 ? 13.13617 -20.75279 7.20885 1.000 35.48412 153 ARG A C 1
ATOM 1675 O O . ARG A 1 131 ? 13.90649 -21.69960 7.38046 1.000 31.78972 153 ARG A O 1
ATOM 1687 N N . ALA A 1 132 ? 12.03561 -20.58695 7.95254 1.000 30.06730 154 ALA A N 1
ATOM 1688 C CA . ALA A 1 132 ? 11.71852 -21.51990 9.03086 1.000 39.55649 154 ALA A CA 1
ATOM 1689 C C . ALA A 1 132 ? 11.48951 -22.93601 8.50917 1.000 39.50045 154 ALA A C 1
ATOM 1690 O O . ALA A 1 132 ? 11.71820 -23.90787 9.23914 1.000 37.15999 154 ALA A O 1
ATOM 1697 N N . LYS A 1 133 ? 11.04473 -23.07626 7.25548 1.000 37.16062 155 LYS A N 1
ATOM 1698 C CA . LYS A 1 133 ? 10.79362 -24.37339 6.63480 1.000 44.38928 155 LYS A CA 1
ATOM 1699 C C . LYS A 1 133 ? 11.91912 -24.83025 5.70712 1.000 48.61779 155 LYS A C 1
ATOM 1700 O O . LYS A 1 133 ? 11.79996 -25.89535 5.09433 1.000 45.68437 155 LYS A O 1
ATOM 1719 N N . GLY A 1 134 ? 12.99587 -24.05802 5.58533 1.000 48.26868 156 GLY A N 1
ATOM 1720 C CA . GLY A 1 134 ? 14.15848 -24.50284 4.83863 1.000 50.51789 156 GLY A CA 1
ATOM 1721 C C . GLY A 1 134 ? 14.04849 -24.44705 3.33269 1.000 62.56061 156 GLY A C 1
ATOM 1722 O O . GLY A 1 134 ? 14.77321 -25.17496 2.64531 1.000 44.78051 156 GLY A O 1
ATOM 1726 N N . PHE A 1 135 ? 13.16427 -23.61614 2.78904 1.000 49.12812 157 PHE A N 1
ATOM 1727 C CA . PHE A 1 135 ? 13.20320 -23.32869 1.36526 1.000 55.94729 157 PHE A CA 1
ATOM 1728 C C . PHE A 1 135 ? 14.34482 -22.35828 1.06412 1.000 73.20653 157 PHE A C 1
ATOM 1729 O O . PHE A 1 135 ? 14.94168 -21.75791 1.96272 1.000 63.81370 157 PHE A O 1
ATOM 1746 N N . ASN A 1 136 ? 14.64853 -22.20918 -0.22297 1.000 74.00072 158 ASN A N 1
ATOM 1747 C CA . ASN A 1 136 ? 15.52259 -21.13750 -0.67783 1.000 83.76756 158 ASN A CA 1
ATOM 1748 C C . ASN A 1 136 ? 14.70704 -19.84980 -0.80610 1.000 85.99935 158 ASN A C 1
ATOM 1749 O O . ASN A 1 136 ? 13.50989 -19.81618 -0.50827 1.000 78.87164 158 ASN A O 1
ATOM 1760 N N . GLN A 1 137 ? 15.36640 -18.76569 -1.22127 1.000 77.37701 159 GLN A N 1
ATOM 1761 C CA . GLN A 1 137 ? 14.72011 -17.46990 -1.40897 1.000 76.64269 159 GLN A CA 1
ATOM 1762 C C . GLN A 1 137 ? 14.49404 -17.11889 -2.87754 1.000 78.08768 159 GLN A C 1
ATOM 1763 O O . GLN A 1 137 ? 14.08184 -15.99166 -3.17210 1.000 72.60433 159 GLN A O 1
ATOM 1777 N N . GLU A 1 138 ? 14.73788 -18.04829 -3.80332 1.000 76.50242 160 GLU A N 1
ATOM 1778 C CA . GLU A 1 138 ? 14.50562 -17.80266 -5.22808 1.000 81.69186 160 GLU A CA 1
ATOM 1779 C C . GLU A 1 138 ? 13.01019 -17.97283 -5.49538 1.000 73.69392 160 GLU A C 1
ATOM 1780 O O . GLU A 1 138 ? 12.531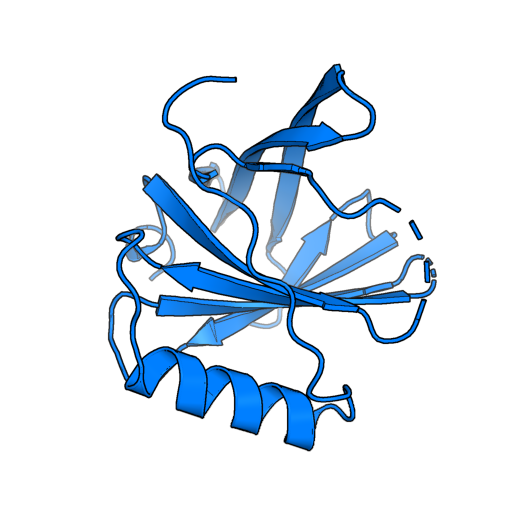57 -19.01638 -5.94866 1.000 55.03845 160 GLU A O 1
ATOM 1792 N N . ILE A 1 139 ? 12.25526 -16.92047 -5.18304 1.000 74.69815 161 ILE A N 1
ATOM 1793 C CA . ILE A 1 139 ? 10.80021 -16.95581 -5.27610 1.000 55.79414 161 ILE A CA 1
ATOM 1794 C C . ILE A 1 139 ? 10.37921 -16.62408 -6.70286 1.000 58.10368 161 ILE A C 1
ATOM 1795 O O . ILE A 1 139 ? 10.97459 -15.76002 -7.35835 1.000 57.53951 161 ILE A O 1
ATOM 1811 N N . PHE A 1 140 ? 9.33506 -17.30537 -7.17710 1.000 55.32362 162 PHE A N 1
ATOM 1812 C CA . PHE A 1 140 ? 8.75316 -17.07966 -8.48975 1.000 52.24558 162 PHE A CA 1
ATOM 1813 C C . PHE A 1 140 ? 7.40110 -16.39295 -8.34096 1.000 51.84158 162 PHE A C 1
ATOM 1814 O O . PHE A 1 140 ? 6.57572 -16.80804 -7.51838 1.000 51.30519 162 PHE A O 1
ATOM 1831 N N . SER A 1 141 ? 7.18435 -15.34809 -9.13194 1.000 55.99552 163 SER A N 1
ATOM 1832 C CA . SER A 1 141 ? 5.93718 -14.57137 -9.11923 1.000 62.87207 163 SER A CA 1
ATOM 1833 C C . SER A 1 141 ? 5.24835 -14.74669 -10.46176 1.000 62.50497 163 SER A C 1
ATOM 1834 O O . SER A 1 141 ? 5.70456 -14.17171 -11.47013 1.000 62.27627 163 SER A O 1
ATOM 1842 N N . PRO A 1 142 ? 4.18046 -15.53794 -10.55497 1.000 60.61956 164 PRO A N 1
ATOM 1843 C CA . PRO A 1 142 ? 3.52266 -15.71625 -11.85353 1.000 54.11090 164 PRO A CA 1
ATOM 1844 C C . PRO A 1 142 ? 2.90805 -14.42145 -12.35128 1.000 50.84000 164 PRO A C 1
ATOM 1845 O O . PRO A 1 142 ? 2.49536 -13.56045 -11.57312 1.000 47.81669 164 PRO A O 1
ATOM 1856 N N . LYS A 1 143 ? 2.86216 -14.29061 -13.66927 1.000 53.36121 165 LYS A N 1
ATOM 1857 C CA . LYS A 1 143 ? 2.14152 -13.18185 -14.27093 1.000 54.97639 165 LYS A CA 1
ATOM 1858 C C . LYS A 1 143 ? 0.64671 -13.37116 -14.03794 1.000 55.74265 165 LYS A C 1
ATOM 1859 O O . LYS A 1 143 ? 0.12490 -14.48429 -14.13547 1.000 58.81251 165 LYS A O 1
ATOM 1863 N N . GLN A 1 144 ? -0.07633 -12.28829 -13.72460 1.000 52.26352 166 GLN A N 1
ATOM 1864 C CA . GLN A 1 144 ? -1.52011 -12.30858 -13.39366 1.000 57.91643 166 GLN A CA 1
ATOM 1865 C C . GLN A 1 144 ? -2.33199 -11.98991 -14.64618 1.000 57.95882 166 GLN A C 1
ATOM 1866 O O . GLN A 1 144 ? -1.80071 -11.29989 -15.50160 1.000 63.94415 166 GLN A O 1
ATOM 1880 N N . SER A 1 145 ? -3.56293 -12.48920 -14.72432 1.000 72.52270 167 SER A N 1
ATOM 1881 C CA . SER A 1 145 ? -4.43973 -12.23553 -15.85978 1.000 66.47292 167 SER A CA 1
ATOM 1882 C C . SER A 1 145 ? -5.84939 -12.66381 -15.48382 1.000 66.99438 167 SER A C 1
ATOM 1883 O O . SER A 1 145 ? -6.03774 -13.70578 -14.85257 1.000 69.57709 167 SER A O 1
ATOM 1887 N N . ASP A 1 146 ? -6.83283 -11.85108 -15.87728 1.000 74.34266 168 ASP A N 1
ATOM 1888 C CA . ASP A 1 146 ? -8.21954 -12.15335 -15.54034 1.000 78.07753 168 ASP A CA 1
ATOM 1889 C C . ASP A 1 146 ? -8.73776 -13.36856 -16.29986 1.000 81.32766 168 ASP A C 1
ATOM 1890 O O . ASP A 1 146 ? -9.59125 -14.09869 -15.78222 1.000 79.87922 168 ASP A O 1
ATOM 1894 N N . THR A 1 147 ? -8.24249 -13.59359 -17.51715 1.000 76.69691 169 THR A N 1
ATOM 1895 C CA . THR 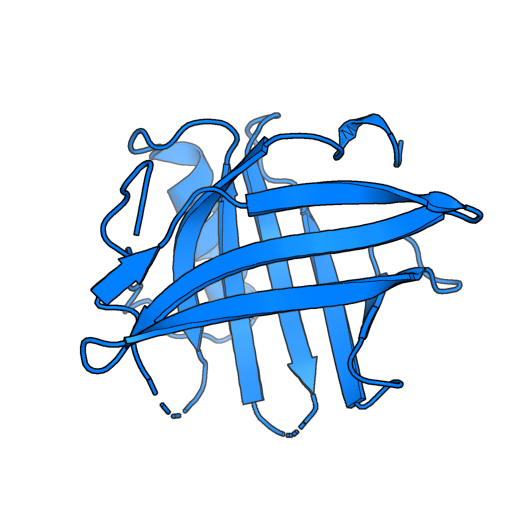A 1 147 ? -8.68479 -14.69480 -18.35874 1.000 85.39684 169 THR A CA 1
ATOM 1896 C C . THR A 1 147 ? -7.47702 -15.39959 -18.95744 1.000 80.14192 169 THR A C 1
ATOM 1897 O O . THR A 1 147 ? -6.41126 -14.79637 -19.12720 1.000 84.87129 169 THR A O 1
ATOM 1901 N N . CYS A 1 148 ? -7.65393 -16.67967 -19.27217 1.000 86.02227 170 CYS A N 1
ATOM 1902 C CA . CYS A 1 148 ? -6.57910 -17.50049 -19.81477 1.000 90.02760 170 CYS A CA 1
ATOM 1903 C C . CYS A 1 148 ? -6.73204 -17.64071 -21.32665 1.000 93.05796 170 CYS A C 1
ATOM 1904 O O . CYS A 1 148 ? -6.97772 -16.65785 -22.02761 1.000 76.86072 170 CYS A O 1
#

Organism: Felis catus (NCBI:txid9685)